Protein AF-A0A6L7NG67-F1 (afdb_monomer)

Solvent-accessible surface area (backbone atoms only — not comparable to full-atom values): 4633 Å² total; per-residue (Å²): 105,31,40,36,59,47,26,46,51,50,31,63,76,67,64,55,65,83,44,93,61,86,62,44,73,72,40,73,93,44,96,43,33,69,26,45,25,21,34,42,72,70,60,40,47,68,51,71,49,95,86,40,48,32,53,56,45,79,46,69,60,47,75,67,54,50,50,51,36,51,36,46,69,68,62,70,59,80,84,130

pLDDT: mean 93.34, std 8.58, range [53.19, 98.31]

Mean predicted aligned error: 3.42 Å

Foldseek 3Di:
DFLLVVLVVLCVVLVQDFAPDQFADACPPPPSRRSQRSCVNLVLDQADDPVSHHNRGGDDQDPVNVVSSVCSSVVVDDDD

Secondary structure (DSSP, 8-state):
-BHHHHHHHHHHHTTPPPPSS---SSSTT-TTHHHHHHHHHTTS---SSSSS----TTSBPPHHHHHHHHHHHTT-SPP-

Structure (mmCIF, N/CA/C/O backbone):
data_AF-A0A6L7NG67-F1
#
_entry.id   AF-A0A6L7NG67-F1
#
loop_
_atom_site.group_PDB
_atom_site.id
_atom_site.type_symbol
_atom_site.label_atom_id
_atom_site.label_alt_id
_atom_site.label_comp_id
_atom_site.label_asym_id
_atom_site.label_entity_id
_atom_site.label_seq_id
_atom_site.pdbx_PDB_ins_code
_atom_site.Cartn_x
_atom_site.Cartn_y
_atom_site.Cartn_z
_atom_site.occupancy
_atom_site.B_iso_or_equiv
_atom_site.auth_seq_id
_atom_site.auth_comp_id
_atom_site.auth_asym_id
_atom_site.auth_atom_id
_atom_site.pdbx_PDB_model_num
ATOM 1 N N . MET A 1 1 ? 4.591 -12.874 8.217 1.00 83.62 1 MET A N 1
ATOM 2 C CA . MET A 1 1 ? 3.910 -12.368 7.012 1.00 83.62 1 MET A CA 1
ATOM 3 C C . MET A 1 1 ? 4.553 -11.047 6.638 1.00 83.62 1 MET A C 1
ATOM 5 O O . MET A 1 1 ? 4.662 -10.193 7.518 1.00 83.62 1 MET A O 1
ATOM 9 N N . SER A 1 2 ? 5.033 -10.914 5.401 1.00 96.69 2 SER A N 1
ATOM 10 C CA . SER A 1 2 ? 5.584 -9.651 4.894 1.00 96.69 2 SER A CA 1
ATOM 11 C C . SER A 1 2 ? 4.470 -8.663 4.536 1.00 96.69 2 SER A C 1
ATOM 13 O O . SER A 1 2 ? 3.299 -9.045 4.418 1.00 96.69 2 SER A O 1
ATOM 15 N N . ARG A 1 3 ? 4.819 -7.387 4.368 1.00 97.06 3 ARG A N 1
ATOM 16 C CA . ARG A 1 3 ? 3.877 -6.343 3.941 1.00 97.06 3 ARG A CA 1
ATOM 17 C C . ARG A 1 3 ? 3.279 -6.640 2.569 1.00 97.06 3 ARG A C 1
ATOM 19 O O . ARG A 1 3 ? 2.078 -6.460 2.398 1.00 97.06 3 ARG A O 1
ATOM 26 N N . ALA A 1 4 ? 4.061 -7.188 1.643 1.00 97.44 4 ALA A N 1
ATOM 27 C CA . ALA A 1 4 ? 3.569 -7.596 0.329 1.00 97.44 4 ALA A CA 1
ATOM 28 C C . ALA A 1 4 ? 2.536 -8.735 0.409 1.00 97.44 4 ALA A C 1
ATOM 30 O O . ALA A 1 4 ? 1.457 -8.658 -0.178 1.00 97.44 4 ALA A O 1
ATOM 31 N N . GLN A 1 5 ? 2.808 -9.764 1.219 1.00 97.50 5 GLN A N 1
ATOM 32 C CA . GLN A 1 5 ? 1.859 -10.864 1.439 1.00 97.50 5 GLN A CA 1
ATOM 33 C C . GLN A 1 5 ? 0.552 -10.375 2.075 1.00 97.50 5 GLN A C 1
ATOM 35 O O . GLN A 1 5 ? -0.533 -10.829 1.711 1.00 97.50 5 GLN A O 1
ATOM 40 N N . MET A 1 6 ? 0.649 -9.432 3.012 1.00 97.25 6 MET A N 1
ATOM 41 C CA . MET A 1 6 ? -0.516 -8.784 3.605 1.00 97.25 6 MET A CA 1
ATOM 42 C C . MET A 1 6 ? -1.315 -7.980 2.573 1.00 97.25 6 MET A C 1
ATOM 44 O O . MET A 1 6 ? -2.542 -8.038 2.600 1.00 97.25 6 MET A O 1
ATOM 48 N N . ALA A 1 7 ? -0.643 -7.258 1.672 1.00 97.56 7 ALA A N 1
ATOM 49 C CA . ALA A 1 7 ? -1.295 -6.509 0.600 1.00 97.56 7 ALA A CA 1
ATOM 50 C C . ALA A 1 7 ? -2.173 -7.435 -0.250 1.00 97.56 7 ALA A C 1
ATOM 52 O O . ALA A 1 7 ? -3.352 -7.157 -0.449 1.00 97.56 7 ALA A O 1
ATOM 53 N N . VAL A 1 8 ? -1.650 -8.600 -0.645 1.00 98.00 8 VAL A N 1
ATOM 54 C CA . VAL A 1 8 ? -2.437 -9.612 -1.369 1.00 98.00 8 VAL A CA 1
ATOM 55 C C . VAL A 1 8 ? -3.621 -10.108 -0.543 1.00 98.00 8 VAL A C 1
ATOM 57 O O . VAL A 1 8 ? -4.728 -10.218 -1.070 1.00 98.00 8 VAL A O 1
ATOM 60 N N . PHE A 1 9 ? -3.405 -10.415 0.739 1.00 96.44 9 PHE A N 1
ATOM 61 C CA . PHE A 1 9 ? -4.463 -10.909 1.619 1.00 96.44 9 PHE A CA 1
ATOM 62 C C . PHE A 1 9 ? -5.620 -9.909 1.740 1.00 96.44 9 PHE A C 1
ATOM 64 O O . PHE A 1 9 ? -6.771 -10.291 1.544 1.00 96.44 9 PHE A O 1
ATOM 71 N N . LEU A 1 10 ? -5.322 -8.637 2.013 1.00 96.69 10 LEU A N 1
ATOM 72 C CA . LEU A 1 10 ? -6.338 -7.594 2.167 1.00 96.69 10 LEU A CA 1
ATOM 73 C C . LEU A 1 10 ? -6.980 -7.215 0.832 1.00 96.69 10 LEU A C 1
ATOM 75 O O . LEU A 1 10 ? -8.199 -7.109 0.769 1.00 96.69 10 LEU A O 1
ATOM 79 N N . SER A 1 11 ? -6.193 -7.084 -0.239 1.00 97.62 11 SER A N 1
ATOM 80 C CA . SER A 1 11 ? -6.706 -6.786 -1.582 1.00 97.62 11 SER A CA 1
ATOM 81 C C . SER A 1 11 ? -7.745 -7.817 -2.026 1.00 97.62 11 SER A C 1
ATOM 83 O O . SER A 1 11 ? -8.833 -7.456 -2.470 1.00 97.62 11 SER A O 1
ATOM 85 N N . ARG A 1 12 ? -7.456 -9.109 -1.821 1.00 97.38 12 ARG A N 1
ATOM 86 C CA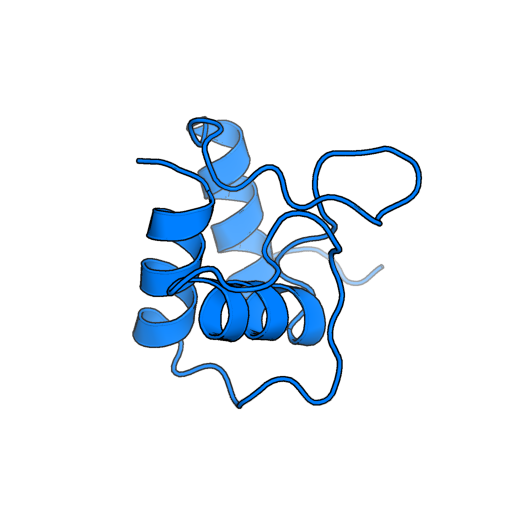 . ARG A 1 12 ? -8.391 -10.195 -2.149 1.00 97.38 12 ARG A CA 1
ATOM 87 C C . ARG A 1 12 ? -9.544 -10.304 -1.160 1.00 97.38 12 ARG A C 1
ATOM 89 O O . ARG A 1 12 ? -10.672 -10.505 -1.583 1.00 97.38 12 ARG A O 1
ATOM 96 N N . GLY A 1 13 ? -9.268 -10.195 0.139 1.00 96.69 13 GLY A N 1
ATOM 97 C CA . GLY A 1 13 ? -10.285 -10.343 1.182 1.00 96.69 13 GLY A CA 1
ATOM 98 C C . GLY A 1 13 ? -11.345 -9.241 1.172 1.00 96.69 13 GLY A C 1
ATOM 99 O O . GLY A 1 13 ? -12.464 -9.483 1.610 1.00 96.69 13 GLY A O 1
ATOM 100 N N . LEU A 1 14 ? -10.996 -8.054 0.672 1.00 95.50 14 LEU A N 1
ATOM 101 C CA . LEU A 1 14 ? -11.883 -6.892 0.566 1.00 95.50 14 LEU A CA 1
ATOM 102 C C . LEU A 1 14 ? -12.356 -6.630 -0.869 1.00 95.50 14 LEU A C 1
ATOM 104 O O . LEU A 1 14 ? -13.062 -5.654 -1.094 1.00 95.50 14 LEU A O 1
ATOM 108 N N . GLU A 1 15 ? -11.928 -7.458 -1.828 1.00 96.75 15 GLU A N 1
ATOM 109 C CA . GLU A 1 15 ? -12.227 -7.304 -3.257 1.00 96.75 15 GLU A CA 1
ATOM 110 C C . GLU A 1 15 ? -11.923 -5.886 -3.777 1.00 96.75 15 GLU A C 1
ATOM 112 O O . GLU A 1 15 ? -12.736 -5.260 -4.459 1.00 96.75 15 GLU A O 1
ATOM 117 N N . LEU A 1 16 ? -10.739 -5.359 -3.435 1.00 96.50 16 LEU A N 1
ATOM 118 C CA . LEU A 1 16 ? -10.387 -3.977 -3.761 1.00 96.50 16 LEU A CA 1
ATOM 119 C C . LEU A 1 16 ? -10.375 -3.747 -5.282 1.00 96.50 16 LEU A C 1
ATOM 121 O O . LEU A 1 16 ? -9.805 -4.565 -6.021 1.00 96.50 16 LEU A O 1
ATOM 125 N N . PRO A 1 17 ? -10.945 -2.626 -5.765 1.00 97.31 17 PRO A N 1
ATOM 126 C CA . PRO A 1 17 ? -10.900 -2.279 -7.178 1.00 97.31 17 PRO A CA 1
ATOM 127 C C . PRO A 1 17 ? -9.449 -2.053 -7.621 1.00 97.31 17 PRO A C 1
ATOM 129 O O . PRO A 1 17 ? -8.625 -1.677 -6.789 1.00 97.31 17 PRO A O 1
ATOM 132 N N . PRO A 1 18 ? -9.123 -2.260 -8.910 1.00 96.31 18 PRO A N 1
ATOM 133 C CA . PRO A 1 18 ? -7.803 -1.940 -9.442 1.00 96.31 18 PRO A CA 1
ATOM 134 C C . PRO A 1 18 ? -7.406 -0.491 -9.148 1.00 96.31 18 PRO A C 1
ATOM 136 O O . PRO A 1 18 ? -8.232 0.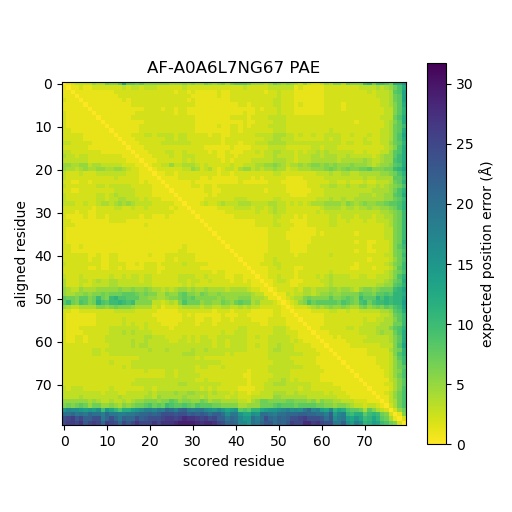419 -9.272 1.00 96.31 18 PRO A O 1
ATOM 139 N N . ALA A 1 19 ? -6.140 -0.291 -8.789 1.00 97.19 19 ALA A N 1
ATOM 140 C CA . ALA A 1 19 ? -5.567 1.037 -8.644 1.00 97.19 19 ALA A CA 1
ATOM 141 C C . ALA A 1 19 ? -5.453 1.729 -10.003 1.00 97.19 19 ALA A C 1
ATOM 143 O O . ALA A 1 19 ? -5.344 1.074 -11.044 1.00 97.19 19 ALA A O 1
ATOM 144 N N . LYS A 1 20 ? -5.492 3.062 -9.996 1.00 95.69 20 LYS A N 1
ATOM 145 C CA . LYS A 1 20 ? -5.300 3.867 -11.211 1.00 95.69 20 LYS A CA 1
ATOM 146 C C . LYS A 1 20 ? -3.892 4.435 -11.310 1.00 95.69 20 LYS A C 1
ATOM 148 O O . LYS A 1 20 ? -3.488 4.831 -12.402 1.00 95.69 20 LYS A O 1
ATOM 153 N N . GLY A 1 21 ? -3.200 4.517 -10.180 1.00 94.19 21 GLY A N 1
ATOM 154 C CA . GLY A 1 21 ? -1.833 4.993 -10.077 1.00 94.19 21 GLY A CA 1
ATOM 155 C C . GLY A 1 21 ? -0.873 3.902 -9.637 1.00 94.19 21 GLY A C 1
ATOM 156 O O . GLY A 1 21 ? -1.270 2.880 -9.074 1.00 94.19 21 GLY A O 1
ATOM 157 N N . ASP A 1 22 ? 0.389 4.191 -9.899 1.00 96.19 22 ASP A N 1
ATOM 158 C CA . ASP A 1 22 ? 1.519 3.565 -9.245 1.00 96.19 22 ASP A CA 1
ATOM 159 C C . ASP A 1 22 ? 2.014 4.506 -8.137 1.00 96.19 22 ASP A C 1
ATOM 161 O O . ASP A 1 22 ? 2.122 5.719 -8.355 1.00 96.19 22 ASP A O 1
ATOM 165 N N . PHE A 1 23 ? 2.190 3.974 -6.929 1.00 96.56 23 PHE A N 1
ATOM 166 C CA . PHE A 1 23 ? 2.359 4.771 -5.711 1.00 96.56 23 PHE A CA 1
ATOM 167 C C . PHE A 1 23 ? 3.725 4.606 -5.056 1.00 96.56 23 PHE A C 1
ATOM 169 O O . PHE A 1 23 ? 4.117 5.481 -4.281 1.00 96.56 23 PHE A O 1
ATOM 176 N N . PHE A 1 24 ? 4.437 3.517 -5.333 1.00 97.69 24 PHE A N 1
ATOM 177 C CA . PHE A 1 24 ? 5.711 3.222 -4.695 1.00 97.69 24 PHE A CA 1
ATOM 178 C C . PHE A 1 24 ? 6.725 2.784 -5.742 1.00 97.69 24 PHE A C 1
ATOM 180 O O . PHE A 1 24 ? 6.381 2.192 -6.745 1.00 97.69 24 PHE A O 1
ATOM 187 N N . VAL A 1 25 ? 7.994 3.117 -5.526 1.00 97.06 25 VAL A N 1
ATOM 188 C CA . VAL A 1 25 ? 9.057 2.793 -6.497 1.00 97.06 25 VAL A CA 1
ATOM 189 C C . VAL A 1 25 ? 9.789 1.493 -6.161 1.00 97.06 25 VAL A C 1
ATOM 191 O O . VAL A 1 25 ? 10.623 1.022 -6.928 1.00 97.06 25 VAL A O 1
ATOM 194 N N . AS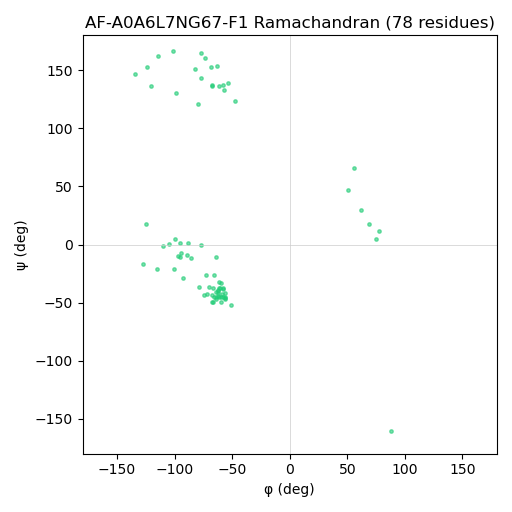P A 1 26 ? 9.555 0.939 -4.970 1.00 97.25 26 ASP A N 1
ATOM 195 C CA . ASP A 1 26 ? 10.235 -0.257 -4.464 1.00 97.25 26 ASP A CA 1
ATOM 196 C C . ASP A 1 26 ? 9.417 -1.549 -4.616 1.00 97.25 26 ASP A C 1
ATOM 198 O O . ASP A 1 26 ? 9.862 -2.610 -4.169 1.00 97.25 26 ASP A O 1
ATOM 202 N N . ASP A 1 27 ? 8.248 -1.485 -5.255 1.00 96.25 27 ASP A N 1
ATOM 203 C CA . ASP A 1 27 ? 7.467 -2.642 -5.692 1.00 96.25 27 ASP A CA 1
ATOM 204 C C . ASP A 1 27 ? 7.433 -2.836 -7.217 1.00 96.25 27 ASP A C 1
ATOM 206 O O . ASP A 1 27 ? 6.915 -3.862 -7.659 1.00 96.25 27 ASP A O 1
ATOM 210 N N . ASP A 1 28 ? 8.071 -1.957 -7.994 1.00 95.81 28 ASP A N 1
ATOM 211 C CA . ASP A 1 28 ? 8.227 -2.074 -9.449 1.00 95.81 28 ASP A CA 1
ATOM 212 C C . ASP A 1 28 ? 8.690 -3.473 -9.893 1.00 95.81 28 ASP A C 1
ATOM 214 O O . ASP A 1 28 ? 9.745 -3.985 -9.493 1.00 95.81 28 ASP A O 1
ATOM 218 N N . GLY A 1 29 ? 7.909 -4.108 -10.772 1.00 94.75 29 GLY A N 1
ATOM 219 C CA . GLY A 1 29 ? 8.217 -5.430 -11.326 1.00 94.75 29 GLY A CA 1
ATOM 220 C C . GLY A 1 29 ? 7.974 -6.586 -10.349 1.00 94.75 29 GLY A C 1
ATOM 221 O O . GLY A 1 29 ? 8.254 -7.749 -10.671 1.00 94.75 29 GLY A O 1
ATOM 222 N N . SER A 1 30 ? 7.438 -6.299 -9.164 1.00 96.25 30 SER A N 1
ATOM 223 C CA . SER A 1 30 ? 7.013 -7.296 -8.194 1.00 96.25 30 SER A CA 1
ATOM 224 C C . SER A 1 30 ? 5.678 -7.913 -8.591 1.00 96.25 30 SER A C 1
ATOM 226 O O . SER A 1 30 ? 4.732 -7.244 -8.991 1.00 96.25 30 SER A O 1
ATOM 228 N N . VAL A 1 31 ? 5.513 -9.212 -8.337 1.00 96.81 31 VAL A N 1
ATOM 229 C CA . VAL A 1 31 ? 4.203 -9.878 -8.476 1.00 96.81 31 VAL A CA 1
ATOM 230 C C . VAL A 1 31 ? 3.146 -9.347 -7.494 1.00 96.81 31 VAL A C 1
ATOM 232 O O . VAL A 1 31 ? 1.973 -9.707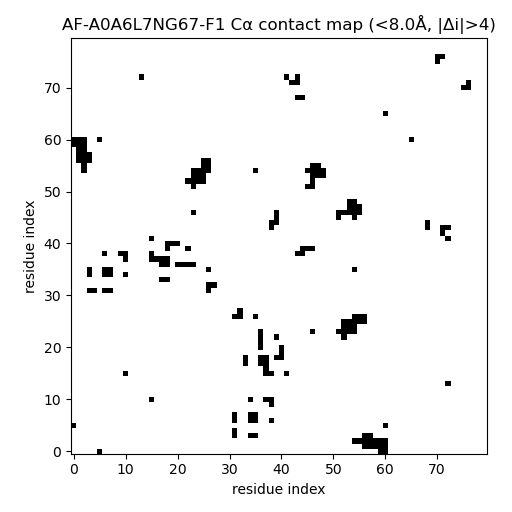 -7.596 1.00 96.81 31 VAL A O 1
ATOM 235 N N . TYR A 1 32 ? 3.562 -8.545 -6.511 1.00 97.81 32 TYR A N 1
ATOM 236 C CA . TYR A 1 32 ? 2.701 -7.960 -5.487 1.00 97.81 32 TYR A CA 1
ATOM 237 C C . TYR A 1 32 ? 2.265 -6.522 -5.797 1.00 97.81 32 TYR A C 1
ATOM 239 O O . TYR A 1 32 ? 1.369 -6.035 -5.110 1.00 97.81 32 TYR A O 1
ATOM 247 N N . GLU A 1 33 ? 2.853 -5.886 -6.813 1.00 97.69 33 GLU A N 1
ATOM 248 C CA . GLU A 1 33 ? 2.672 -4.472 -7.181 1.00 97.69 33 GLU A CA 1
ATOM 249 C C . GLU A 1 33 ? 1.186 -4.088 -7.308 1.00 97.69 33 GLU A C 1
ATOM 251 O O . GLU A 1 33 ? 0.695 -3.216 -6.597 1.00 97.69 33 GLU A O 1
ATOM 256 N N . ASP A 1 34 ? 0.397 -4.844 -8.086 1.00 98.06 34 ASP A N 1
ATOM 257 C CA . ASP A 1 34 ? -1.051 -4.595 -8.229 1.00 98.06 34 ASP A CA 1
ATOM 258 C C . ASP A 1 34 ? -1.784 -4.607 -6.877 1.00 98.06 34 ASP A C 1
ATOM 260 O O . ASP A 1 34 ? -2.629 -3.757 -6.608 1.00 9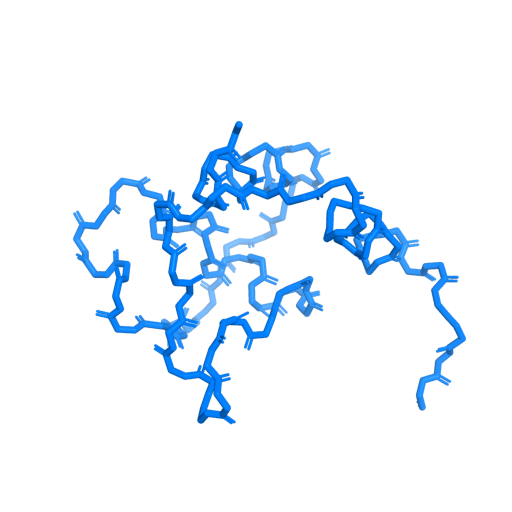8.06 34 ASP A O 1
ATOM 264 N N . ALA A 1 35 ? -1.456 -5.538 -5.978 1.00 98.25 35 ALA A N 1
ATOM 265 C CA . ALA A 1 35 ? -2.102 -5.581 -4.669 1.00 98.25 35 ALA A CA 1
ATOM 266 C C . ALA A 1 35 ? -1.680 -4.403 -3.780 1.00 98.25 35 ALA A C 1
ATOM 268 O O . ALA A 1 35 ? -2.506 -3.884 -3.030 1.00 98.25 35 ALA A O 1
ATOM 269 N N . ILE A 1 36 ? -0.418 -3.986 -3.859 1.00 98.25 36 ILE A N 1
ATOM 270 C CA . ILE A 1 36 ? 0.133 -2.871 -3.088 1.00 98.25 36 ILE A CA 1
ATOM 271 C C . ILE A 1 36 ? -0.509 -1.554 -3.531 1.00 98.25 36 ILE A C 1
ATOM 273 O O . ILE A 1 36 ? -1.056 -0.832 -2.690 1.00 98.25 36 ILE A O 1
ATOM 277 N N . ASN A 1 37 ? -0.551 -1.303 -4.838 1.00 98.19 37 ASN A N 1
ATOM 278 C CA . ASN A 1 37 ? -1.152 -0.104 -5.408 1.00 98.19 37 ASN A CA 1
ATOM 279 C C . ASN A 1 37 ? -2.652 -0.008 -5.084 1.00 98.19 37 ASN A C 1
ATOM 281 O O . ASN A 1 37 ? -3.146 1.064 -4.729 1.00 98.19 37 ASN A O 1
ATOM 285 N N . ARG A 1 38 ? -3.388 -1.129 -5.065 1.00 98.31 38 ARG A N 1
ATOM 286 C CA . ARG A 1 38 ? -4.801 -1.145 -4.620 1.00 98.31 38 ARG A CA 1
ATOM 287 C C . ARG A 1 38 ? -4.976 -0.730 -3.166 1.00 98.31 38 ARG A C 1
ATOM 289 O O . ARG A 1 38 ? -5.933 -0.031 -2.837 1.00 98.31 38 ARG A O 1
ATOM 296 N N . LEU A 1 39 ? -4.076 -1.161 -2.281 1.00 97.50 39 LEU A N 1
ATOM 297 C CA . LEU A 1 39 ? -4.117 -0.754 -0.876 1.00 97.50 39 LEU A CA 1
ATOM 298 C C . LEU A 1 39 ? -3.837 0.745 -0.715 1.00 97.50 39 LEU A C 1
ATOM 300 O O . LEU A 1 39 ? -4.433 1.365 0.169 1.00 97.50 39 LEU A O 1
ATOM 304 N N . ALA A 1 40 ? -2.932 1.309 -1.518 1.00 96.94 40 ALA A N 1
ATOM 305 C CA . ALA A 1 40 ? -2.634 2.739 -1.504 1.00 96.94 40 ALA A CA 1
ATOM 306 C C . ALA A 1 40 ? -3.822 3.565 -2.007 1.00 96.94 40 ALA A C 1
ATOM 308 O O . ALA A 1 40 ? -4.278 4.461 -1.299 1.00 96.94 40 ALA A O 1
ATOM 309 N N . GLU A 1 41 ? -4.396 3.196 -3.154 1.00 97.38 41 GLU A N 1
ATOM 310 C CA . GLU A 1 41 ? -5.589 3.843 -3.720 1.00 97.38 41 GLU A CA 1
ATOM 311 C C . GLU A 1 41 ? -6.778 3.801 -2.740 1.00 97.38 41 GLU A C 1
ATOM 313 O O . GLU A 1 41 ? -7.514 4.775 -2.591 1.00 97.38 41 GLU A O 1
A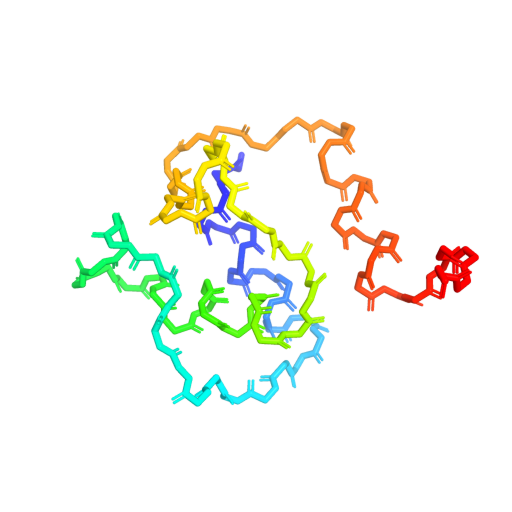TOM 318 N N . ALA A 1 42 ? -6.942 2.693 -2.009 1.00 95.75 42 ALA A N 1
ATOM 319 C CA . ALA A 1 42 ? -7.978 2.541 -0.987 1.00 95.75 42 ALA A CA 1
ATOM 320 C C . ALA A 1 42 ? -7.667 3.262 0.345 1.00 95.75 42 ALA A C 1
ATOM 322 O O . ALA A 1 42 ? -8.458 3.174 1.285 1.00 95.75 42 ALA A O 1
ATOM 323 N N . GLY A 1 43 ? -6.517 3.935 0.475 1.00 94.44 43 GLY A N 1
ATOM 324 C CA . GLY A 1 43 ? -6.109 4.639 1.697 1.00 94.44 43 GLY A CA 1
ATOM 325 C C . GLY A 1 43 ? -5.766 3.721 2.880 1.00 94.44 43 GLY A C 1
ATOM 326 O O . GLY A 1 43 ? -5.731 4.156 4.034 1.00 94.44 43 GLY A O 1
ATOM 327 N N . ILE A 1 44 ? -5.515 2.435 2.626 1.00 95.69 44 ILE A N 1
ATOM 328 C CA . ILE A 1 44 ? -5.216 1.437 3.665 1.00 95.69 44 ILE A CA 1
ATOM 329 C C . ILE A 1 44 ? -3.753 1.551 4.119 1.00 95.69 44 ILE A C 1
ATOM 331 O O . ILE A 1 44 ? -3.439 1.398 5.307 1.00 95.69 44 ILE A O 1
ATOM 335 N N . THR A 1 45 ? -2.850 1.858 3.189 1.00 94.56 45 THR A N 1
ATOM 336 C CA . THR A 1 45 ? -1.417 2.045 3.443 1.00 94.56 45 THR A CA 1
ATOM 337 C C . THR A 1 45 ? -0.946 3.415 2.965 1.00 94.56 45 THR A C 1
ATOM 339 O O . THR A 1 45 ? -1.511 3.973 2.035 1.00 94.56 45 THR A O 1
ATOM 342 N N . ALA A 1 46 ? 0.103 3.931 3.603 1.00 92.44 46 ALA A N 1
ATOM 343 C CA . ALA A 1 46 ? 0.779 5.176 3.228 1.00 92.44 46 ALA A CA 1
ATOM 344 C C . ALA A 1 46 ? 2.289 4.962 3.005 1.00 92.44 46 ALA A C 1
ATOM 346 O O . ALA A 1 46 ? 3.062 5.903 3.083 1.00 92.44 46 ALA A O 1
ATOM 347 N N . GLY A 1 47 ? 2.714 3.709 2.818 1.00 94.06 47 GLY A N 1
ATOM 348 C CA . GLY A 1 47 ? 4.131 3.365 2.700 1.00 94.06 47 GLY A CA 1
ATOM 349 C C . GLY A 1 47 ? 4.824 3.094 4.039 1.00 94.06 47 GLY A C 1
ATOM 350 O O . GLY A 1 47 ? 4.178 2.711 5.029 1.00 94.06 47 GLY A O 1
ATOM 351 N N . CYS A 1 48 ? 6.151 3.178 4.037 1.00 94.69 48 CYS A N 1
ATOM 352 C CA . CYS A 1 48 ? 7.036 2.941 5.180 1.00 94.69 48 CYS A CA 1
ATOM 353 C C . CYS A 1 48 ? 8.027 4.085 5.442 1.00 94.69 48 CYS A C 1
ATOM 355 O O . CYS A 1 48 ? 8.605 4.130 6.529 1.00 94.69 48 CYS A O 1
ATOM 357 N N . ASP A 1 49 ? 8.233 4.977 4.481 1.00 92.75 49 ASP A N 1
ATOM 358 C CA . ASP A 1 49 ? 9.132 6.119 4.566 1.00 92.75 49 ASP A CA 1
ATOM 359 C C . ASP A 1 49 ? 8.366 7.422 4.835 1.00 92.75 49 ASP A C 1
ATOM 361 O O . ASP A 1 49 ? 7.140 7.484 4.754 1.00 92.75 49 ASP A O 1
ATOM 365 N N . SER A 1 50 ? 9.095 8.474 5.210 1.00 89.25 50 SER A N 1
ATOM 366 C CA . SER A 1 50 ? 8.508 9.789 5.489 1.00 89.25 50 SER A CA 1
ATOM 367 C C . SER A 1 50 ? 8.058 10.531 4.235 1.00 89.25 50 SER A C 1
ATOM 369 O O . SER A 1 50 ? 7.159 11.365 4.330 1.00 89.25 50 SER A O 1
ATOM 371 N N . ASP A 1 51 ? 8.679 10.234 3.093 1.00 87.62 51 ASP A N 1
ATOM 372 C CA . ASP A 1 51 ? 8.413 10.910 1.822 1.00 87.62 51 ASP A CA 1
ATOM 373 C C . ASP A 1 51 ? 7.274 10.223 1.041 1.00 87.62 51 ASP A C 1
ATOM 375 O O . ASP A 1 51 ? 6.753 10.789 0.082 1.00 87.62 51 ASP A O 1
ATOM 379 N N . GLY A 1 52 ? 6.834 9.044 1.504 1.00 85.19 52 GLY A N 1
ATOM 380 C CA . GLY A 1 52 ? 5.680 8.303 0.999 1.00 85.19 52 GLY A CA 1
ATOM 381 C C . GLY A 1 52 ? 5.930 7.548 -0.306 1.00 85.19 52 GLY A C 1
ATOM 382 O O . GLY A 1 52 ? 4.966 7.095 -0.916 1.00 85.19 52 GLY A O 1
ATOM 383 N N . GLY A 1 53 ? 7.187 7.426 -0.741 1.00 93.50 53 GLY A N 1
ATOM 384 C CA . GLY A 1 53 ? 7.556 6.790 -2.008 1.00 93.50 53 GLY A CA 1
ATOM 385 C C . GLY A 1 53 ? 7.916 5.309 -1.894 1.00 93.50 53 GLY A C 1
ATOM 386 O O . GLY A 1 53 ? 8.114 4.662 -2.920 1.00 93.50 53 GLY A O 1
ATOM 387 N N . LEU A 1 54 ? 8.015 4.763 -0.678 1.00 97.38 54 LEU A N 1
ATOM 388 C CA . LEU A 1 54 ? 8.423 3.379 -0.435 1.00 97.38 54 LEU A CA 1
ATOM 389 C C . LEU A 1 54 ? 7.344 2.592 0.311 1.00 97.38 54 LEU A C 1
ATOM 391 O O . LEU A 1 54 ? 6.793 3.031 1.323 1.00 97.38 54 LEU A O 1
ATOM 395 N N . PHE A 1 55 ? 7.091 1.363 -0.128 1.00 97.25 55 PHE A N 1
ATOM 396 C CA . PHE A 1 55 ? 6.195 0.424 0.529 1.00 97.25 55 PHE A CA 1
ATOM 397 C C . PHE A 1 55 ? 6.908 -0.506 1.519 1.00 97.25 55 PHE A C 1
ATOM 399 O O . PHE A 1 55 ? 6.285 -0.934 2.502 1.00 97.25 55 PHE A O 1
ATOM 406 N N . CYS A 1 56 ? 8.188 -0.812 1.297 1.00 97.06 56 CYS A N 1
ATOM 407 C CA . CYS A 1 56 ? 8.996 -1.807 2.003 1.00 97.06 56 CYS A CA 1
ATOM 408 C C . CYS A 1 56 ? 8.366 -3.221 1.985 1.00 97.06 56 CYS A C 1
ATOM 410 O O . CYS A 1 56 ? 7.979 -3.735 3.045 1.00 97.06 56 CYS A O 1
ATOM 412 N N . PRO A 1 57 ? 8.238 -3.883 0.819 1.00 97.12 57 PRO A N 1
ATOM 413 C CA . PRO A 1 57 ? 7.437 -5.104 0.649 1.00 97.12 57 PRO A CA 1
ATOM 414 C C . PRO A 1 57 ? 7.874 -6.292 1.520 1.00 97.12 57 PRO A C 1
ATOM 416 O O . PRO A 1 57 ? 7.023 -7.065 1.981 1.00 97.12 57 PRO A O 1
ATOM 419 N N . ASP A 1 58 ? 9.173 -6.415 1.796 1.00 97.06 58 ASP A N 1
ATOM 420 C CA . ASP A 1 58 ? 9.758 -7.552 2.519 1.00 97.06 58 ASP A CA 1
ATOM 421 C C . ASP A 1 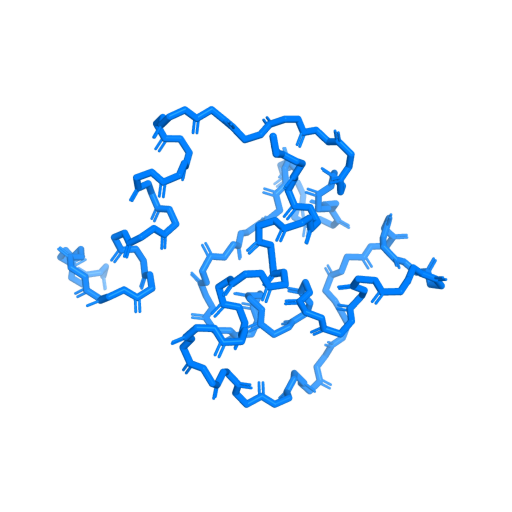58 ? 9.721 -7.414 4.045 1.00 97.06 58 ASP A C 1
ATOM 423 O O . ASP A 1 58 ? 9.944 -8.385 4.775 1.00 97.06 58 ASP A O 1
ATOM 427 N N . VAL A 1 59 ? 9.396 -6.226 4.560 1.00 96.56 59 VAL A N 1
ATOM 428 C CA . VAL A 1 59 ? 9.354 -5.989 6.005 1.00 96.56 59 VAL A CA 1
ATOM 429 C C . VAL A 1 59 ? 8.207 -6.780 6.632 1.00 96.56 59 VAL A C 1
ATOM 431 O O . VAL A 1 59 ? 7.088 -6.841 6.116 1.00 96.56 59 VAL A O 1
ATOM 434 N N . ALA A 1 60 ? 8.482 -7.399 7.781 1.00 97.00 60 ALA A N 1
ATOM 435 C CA . ALA A 1 60 ? 7.477 -8.128 8.538 1.00 97.00 60 ALA A CA 1
ATOM 436 C C . ALA A 1 60 ? 6.417 -7.178 9.112 1.00 97.00 60 ALA A C 1
ATOM 438 O O . ALA A 1 60 ? 6.735 -6.144 9.698 1.00 97.00 60 ALA A O 1
ATOM 439 N N . VAL A 1 61 ? 5.147 -7.569 9.003 1.00 95.50 61 VAL A N 1
ATOM 440 C CA . VAL A 1 61 ? 4.034 -6.822 9.599 1.00 95.50 61 VAL A CA 1
ATOM 441 C C . VAL A 1 61 ? 3.941 -7.146 11.088 1.00 95.50 61 VAL A C 1
ATOM 443 O O . VAL A 1 61 ? 3.735 -8.301 11.472 1.00 95.50 61 VAL A O 1
ATOM 446 N N . SER A 1 62 ? 4.058 -6.126 11.940 1.00 95.50 62 SER A N 1
ATOM 447 C CA . SER A 1 62 ? 3.823 -6.277 13.378 1.00 95.50 62 SER A CA 1
ATOM 448 C C . SER A 1 62 ? 2.328 -6.420 13.690 1.00 95.50 62 SER A C 1
ATOM 450 O O . SER A 1 62 ? 1.464 -6.009 12.915 1.00 95.50 62 SER A O 1
ATOM 452 N N . ARG A 1 63 ? 1.989 -6.956 14.869 1.00 94.44 63 ARG A N 1
ATOM 453 C CA . ARG A 1 63 ? 0.583 -7.065 15.310 1.00 94.44 63 ARG A CA 1
ATOM 454 C C . ARG A 1 63 ? -0.120 -5.705 15.363 1.00 94.44 63 ARG A C 1
ATOM 456 O O . ARG A 1 63 ? -1.289 -5.615 15.007 1.00 94.44 63 ARG A O 1
ATOM 463 N N . ALA A 1 64 ? 0.597 -4.661 15.781 1.00 93.44 64 ALA A N 1
ATOM 464 C CA . ALA A 1 64 ? 0.067 -3.303 15.828 1.00 93.44 64 ALA A CA 1
ATOM 465 C C . ALA A 1 64 ? -0.187 -2.751 14.418 1.00 93.44 64 ALA A C 1
ATOM 467 O O . ALA A 1 64 ? -1.249 -2.199 14.160 1.00 93.44 64 ALA A O 1
ATOM 468 N N . GLN A 1 65 ? 0.743 -2.968 13.484 1.00 92.88 65 GLN A N 1
ATOM 469 C CA . GLN A 1 65 ? 0.555 -2.565 12.089 1.00 92.88 65 GLN A CA 1
ATOM 470 C C . GLN A 1 65 ? -0.629 -3.292 11.447 1.00 92.88 65 GLN A C 1
ATOM 472 O O . GLN A 1 65 ? -1.453 -2.648 10.809 1.00 92.88 65 GLN A O 1
ATOM 477 N N . MET A 1 66 ? -0.763 -4.605 11.669 1.00 93.88 66 MET A N 1
ATOM 478 C CA . MET A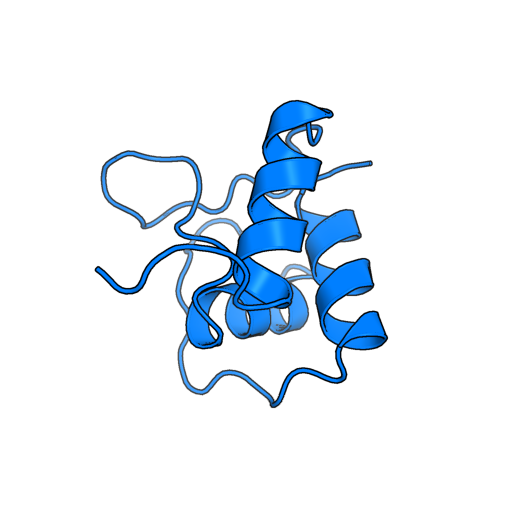 1 66 ? -1.926 -5.367 11.204 1.00 93.88 66 MET A CA 1
ATOM 479 C C . MET A 1 66 ? -3.239 -4.768 11.727 1.00 93.88 66 MET A C 1
ATOM 481 O O . MET A 1 66 ? -4.168 -4.568 10.952 1.00 93.88 66 MET A O 1
ATOM 485 N N . ALA A 1 67 ? -3.312 -4.425 13.018 1.00 93.81 67 ALA A N 1
ATOM 486 C CA . ALA A 1 67 ? -4.497 -3.778 13.577 1.00 93.81 67 ALA A CA 1
ATOM 487 C C . ALA A 1 67 ? -4.810 -2.449 12.869 1.00 93.81 67 ALA A C 1
ATOM 489 O O . ALA A 1 67 ? -5.961 -2.208 12.516 1.00 93.81 67 ALA A O 1
ATOM 490 N N . THR A 1 68 ? -3.796 -1.626 12.587 1.00 92.69 68 THR A N 1
ATOM 491 C CA . THR A 1 68 ? -3.967 -0.379 11.828 1.00 92.69 68 THR A CA 1
ATOM 492 C C . THR A 1 68 ? -4.522 -0.624 10.426 1.00 92.69 68 THR A C 1
ATOM 494 O O . THR A 1 68 ? -5.444 0.077 10.009 1.00 92.69 68 THR A O 1
ATOM 497 N N . PHE A 1 69 ? -4.003 -1.617 9.700 1.00 92.62 69 PHE A N 1
ATOM 498 C CA . PHE A 1 69 ? -4.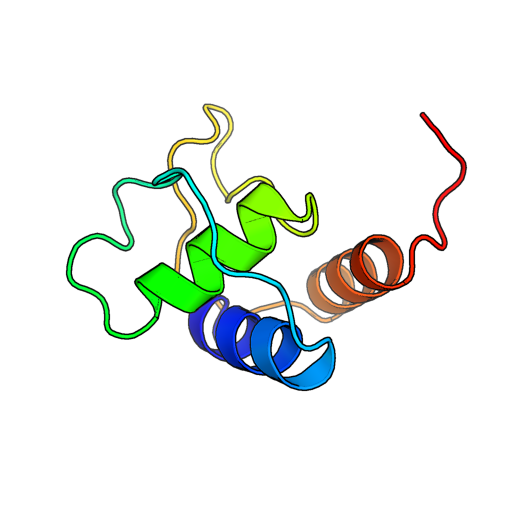512 -1.953 8.370 1.00 92.62 69 PHE A CA 1
ATOM 499 C C . PHE A 1 69 ? -5.971 -2.411 8.417 1.00 92.62 69 PHE A C 1
ATOM 501 O O . PHE A 1 69 ? -6.768 -1.952 7.603 1.00 92.62 69 PHE A O 1
ATOM 508 N N . LEU A 1 70 ? -6.344 -3.226 9.409 1.00 93.12 70 LEU A N 1
ATOM 509 C CA . LEU A 1 70 ? -7.729 -3.659 9.605 1.00 93.12 70 LEU A CA 1
ATOM 510 C C . LEU A 1 70 ? -8.658 -2.483 9.931 1.00 93.12 70 LEU A C 1
ATOM 512 O O . LEU A 1 70 ? -9.705 -2.342 9.304 1.00 93.12 70 LEU A O 1
ATOM 516 N N . VAL A 1 71 ? -8.263 -1.599 10.850 1.00 93.88 71 VAL A N 1
ATOM 517 C CA . VAL A 1 71 ? -9.050 -0.406 11.211 1.00 93.88 71 VAL A CA 1
ATOM 518 C C . VAL A 1 71 ? -9.300 0.482 9.994 1.00 93.88 71 VAL A C 1
ATOM 520 O O . VAL A 1 71 ? -10.436 0.901 9.780 1.00 93.88 71 VAL A O 1
ATOM 523 N N . ARG A 1 72 ? -8.269 0.736 9.177 1.00 92.38 72 ARG A N 1
ATOM 524 C CA . ARG A 1 72 ? -8.407 1.527 7.944 1.00 92.38 72 ARG A CA 1
ATOM 525 C C . ARG A 1 72 ? -9.278 0.818 6.915 1.00 92.38 72 ARG A C 1
ATOM 527 O O . ARG A 1 72 ? -10.188 1.432 6.377 1.00 92.38 72 ARG A O 1
ATOM 534 N N . SER A 1 73 ? -9.055 -0.480 6.706 1.00 89.81 73 SER A N 1
ATOM 535 C CA . SER A 1 73 ? -9.821 -1.264 5.733 1.00 89.81 73 SER A CA 1
ATOM 536 C C . SER A 1 73 ? -11.315 -1.342 6.033 1.00 89.81 73 SER A C 1
ATOM 538 O O . SER A 1 73 ? -12.124 -1.401 5.116 1.00 89.81 73 SER A O 1
ATOM 540 N N . LEU A 1 74 ? -11.682 -1.332 7.316 1.00 90.25 74 LEU A N 1
ATOM 541 C CA . LEU A 1 74 ? -13.067 -1.427 7.770 1.00 90.25 74 LEU A CA 1
ATOM 542 C C . LEU A 1 74 ? -13.696 -0.048 8.034 1.00 90.25 74 LEU A C 1
ATOM 544 O O . LEU A 1 74 ? -14.837 0.017 8.483 1.00 90.25 74 LEU A O 1
ATOM 548 N N . GLY A 1 75 ? -12.959 1.047 7.806 1.00 87.25 75 GLY A N 1
ATOM 549 C CA . GLY A 1 75 ? -13.442 2.407 8.057 1.00 87.25 75 GLY A CA 1
ATOM 550 C C . GLY A 1 75 ? -13.784 2.683 9.527 1.00 87.25 75 GLY A C 1
ATOM 551 O O . GLY A 1 75 ? -14.681 3.468 9.810 1.00 87.25 75 GLY A O 1
ATOM 552 N N . LEU A 1 76 ? -13.106 2.022 10.472 1.00 86.06 76 LEU A N 1
ATOM 553 C CA . LEU A 1 76 ? -13.443 2.064 11.905 1.00 86.06 76 LEU A CA 1
ATOM 554 C C . LEU A 1 76 ? -12.767 3.214 12.675 1.00 86.06 76 LEU A C 1
ATOM 556 O O . LEU A 1 76 ? -12.926 3.318 13.891 1.00 86.06 76 LEU A O 1
ATOM 560 N N . GLY A 1 77 ? -11.986 4.056 11.996 1.00 73.50 77 GLY A N 1
ATOM 561 C CA . GLY A 1 77 ? -11.420 5.275 12.577 1.00 73.50 77 GLY A CA 1
ATOM 562 C C . GLY A 1 77 ? -12.429 6.425 12.562 1.00 73.50 77 GLY A C 1
ATOM 563 O O . GLY A 1 77 ? -13.284 6.492 11.683 1.00 73.50 77 GLY A O 1
ATOM 564 N N . THR A 1 78 ? -12.330 7.356 13.514 1.00 56.19 78 THR A N 1
ATOM 565 C CA . THR A 1 78 ? -13.040 8.640 13.405 1.00 56.19 78 THR A CA 1
ATOM 566 C C . THR A 1 78 ? -12.607 9.345 12.116 1.00 56.19 78 THR A C 1
ATOM 568 O O . THR A 1 78 ? -11.408 9.321 11.822 1.00 56.19 78 THR A O 1
ATOM 571 N N . PRO A 1 79 ? -13.529 9.956 11.349 1.00 54.69 79 PRO A N 1
ATOM 572 C CA . PRO A 1 79 ? -13.147 10.726 10.172 1.00 54.69 79 PRO A CA 1
ATOM 573 C C . PRO A 1 79 ? -12.159 11.823 10.589 1.00 54.69 79 PRO A C 1
ATOM 575 O O . PRO A 1 79 ? -12.373 12.478 11.612 1.00 54.69 79 PRO A O 1
ATOM 578 N N . ASN A 1 80 ? -11.067 11.955 9.831 1.00 53.19 80 ASN A N 1
ATOM 579 C CA . ASN A 1 80 ? -10.178 13.117 9.905 1.00 53.19 80 ASN A CA 1
ATOM 580 C C . ASN A 1 80 ? -10.904 14.363 9.397 1.00 53.19 80 ASN A C 1
ATOM 582 O O . ASN A 1 80 ? -11.626 14.234 8.381 1.00 53.19 80 ASN A O 1
#

Nearest PDB structures (foldseek):
  3pyw-assembly1_A  TM=8.576E-01  e=1.657E-03  Bacillus anthracis
  7sv6-assembly1_A  TM=8.888E-01  e=1.918E-02  Paenibacillus alvei
  6cwi-assembly1_A  TM=8.837E-01  e=2.174E-02  Paenibacillus alvei
  6cwf-assembly1_A  TM=8.852E-01  e=8.654E-02  Paenibacillus alvei

Sequence (80 aa):
MSRAQMAVFLSRGLELPPAKGDFFVDDDGSVYEDAINRLAEAGITAGCDSDGGLFCPDVAVSRAQMATFLVRSLGLGTPN

Radius of gyration: 11.63 Å; Cα contacts (8 Å, |Δi|>4): 103; chains: 1; bounding box: 24×26×27 Å